Protein AF-A0A1F8NIB1-F1 (afdb_monomer_lite)

Structure (mmCIF, N/CA/C/O backbone):
data_AF-A0A1F8NIB1-F1
#
_entry.id   AF-A0A1F8NIB1-F1
#
loop_
_atom_site.group_PDB
_atom_site.id
_atom_site.type_symbol
_atom_site.label_atom_id
_atom_site.label_alt_id
_atom_site.label_comp_id
_atom_site.label_asym_id
_atom_site.label_entity_id
_atom_site.label_seq_id
_atom_site.pdbx_PDB_ins_code
_atom_site.Cartn_x
_atom_site.Cartn_y
_atom_site.Cartn_z
_atom_site.occupancy
_atom_site.B_iso_or_equiv
_atom_site.auth_seq_id
_atom_site.auth_comp_id
_atom_site.auth_asym_id
_atom_site.auth_atom_id
_atom_site.pdbx_PDB_model_num
ATOM 1 N N . MET A 1 1 ? 12.184 -3.740 -20.463 1.00 93.62 1 MET A N 1
ATOM 2 C CA . MET A 1 1 ? 12.431 -2.349 -20.910 1.00 93.62 1 MET A CA 1
ATOM 3 C C . MET A 1 1 ? 11.221 -1.507 -20.559 1.00 93.62 1 MET A C 1
ATOM 5 O O . MET A 1 1 ? 10.107 -1.975 -20.746 1.00 93.62 1 MET A O 1
ATOM 9 N N . VAL A 1 2 ? 11.430 -0.303 -20.034 1.00 94.06 2 VAL A N 1
ATOM 10 C CA . VAL A 1 2 ? 10.351 0.601 -19.610 1.00 94.06 2 VAL A CA 1
ATOM 11 C C . VAL A 1 2 ? 9.641 1.188 -20.835 1.00 94.06 2 VAL A C 1
ATOM 13 O O . VAL A 1 2 ? 10.305 1.723 -21.724 1.00 94.06 2 VAL A O 1
ATOM 16 N N . GLN A 1 3 ? 8.310 1.087 -20.896 1.00 95.75 3 GLN A N 1
ATOM 17 C CA . GLN A 1 3 ? 7.518 1.540 -22.052 1.00 95.75 3 GLN A CA 1
ATOM 18 C C . GLN A 1 3 ? 7.098 3.009 -21.946 1.00 95.75 3 GLN A C 1
ATOM 20 O O . GLN A 1 3 ? 7.138 3.749 -22.927 1.00 95.75 3 GLN A O 1
ATOM 25 N N . VAL A 1 4 ? 6.730 3.447 -20.743 1.00 95.00 4 VAL A N 1
ATOM 26 C CA . VAL A 1 4 ? 6.251 4.804 -20.449 1.00 95.00 4 VAL A CA 1
ATOM 27 C C . VAL A 1 4 ? 6.916 5.334 -19.187 1.00 95.00 4 VAL A C 1
ATOM 29 O O . VAL A 1 4 ? 7.427 4.556 -18.382 1.00 95.00 4 VAL A O 1
ATOM 32 N N . MET A 1 5 ? 6.910 6.655 -18.995 1.00 95.50 5 MET A N 1
ATOM 33 C CA . MET A 1 5 ? 7.397 7.241 -17.745 1.00 95.50 5 MET A CA 1
ATOM 34 C C . MET A 1 5 ? 6.612 6.644 -16.574 1.00 95.50 5 MET A C 1
ATOM 36 O O . MET A 1 5 ? 5.382 6.695 -16.567 1.00 95.50 5 MET A O 1
ATOM 40 N N . SER A 1 6 ? 7.324 6.037 -15.628 1.00 94.38 6 SER A N 1
ATOM 41 C CA . SER A 1 6 ? 6.727 5.175 -14.607 1.00 94.38 6 SER A CA 1
ATOM 42 C C . SER A 1 6 ? 7.289 5.490 -13.229 1.00 94.38 6 SER A C 1
ATOM 44 O O . SER A 1 6 ? 8.488 5.722 -13.075 1.00 94.38 6 SER A O 1
ATOM 46 N N . ASN A 1 7 ? 6.422 5.451 -12.218 1.00 95.00 7 ASN A N 1
ATOM 47 C CA . ASN A 1 7 ? 6.856 5.527 -10.828 1.00 95.00 7 ASN A CA 1
ATOM 48 C C . ASN A 1 7 ? 7.472 4.191 -10.411 1.00 95.00 7 ASN A C 1
ATOM 50 O O . ASN A 1 7 ? 6.818 3.152 -10.524 1.00 95.00 7 ASN A O 1
ATOM 54 N N . CYS A 1 8 ? 8.683 4.256 -9.873 1.00 95.94 8 CYS A N 1
ATOM 55 C CA . CYS A 1 8 ? 9.274 3.220 -9.045 1.00 95.94 8 CYS A CA 1
ATOM 56 C C . CYS A 1 8 ? 8.952 3.510 -7.576 1.00 95.94 8 CYS A C 1
ATOM 58 O O . CYS A 1 8 ? 8.973 4.673 -7.160 1.00 95.94 8 CYS A O 1
ATOM 60 N N . ARG A 1 9 ? 8.585 2.483 -6.810 1.00 97.56 9 ARG A N 1
ATOM 61 C CA . ARG A 1 9 ? 7.989 2.636 -5.474 1.00 97.56 9 ARG A CA 1
ATOM 62 C C . ARG A 1 9 ? 8.644 1.727 -4.442 1.00 97.56 9 ARG A C 1
ATOM 64 O O . ARG A 1 9 ? 9.114 0.650 -4.785 1.00 97.56 9 ARG A O 1
ATOM 71 N N . PHE A 1 10 ? 8.510 2.092 -3.170 1.00 97.44 10 PHE A N 1
ATOM 72 C CA . PHE A 1 10 ? 9.044 1.302 -2.054 1.00 97.44 10 PHE A CA 1
ATOM 73 C C . PHE A 1 10 ? 8.337 -0.046 -1.819 1.00 97.44 10 PHE A C 1
ATOM 75 O O . PHE A 1 10 ? 8.871 -0.898 -1.110 1.00 97.44 10 PHE A O 1
ATOM 82 N N . GLY A 1 11 ? 7.149 -0.261 -2.397 1.00 97.62 11 GLY A N 1
ATOM 83 C CA . GLY A 1 11 ? 6.383 -1.503 -2.255 1.00 97.62 11 GLY A CA 1
ATOM 84 C C . GLY A 1 11 ? 5.535 -1.849 -3.489 1.00 97.62 11 GLY A C 1
ATOM 85 O O . GLY A 1 11 ? 5.337 -0.995 -4.365 1.00 97.62 11 GLY A O 1
ATOM 86 N N . PRO A 1 12 ? 5.023 -3.092 -3.574 1.00 97.19 12 PRO A N 1
ATOM 87 C CA . PRO A 1 12 ? 4.332 -3.639 -4.745 1.00 97.19 12 PRO A CA 1
ATOM 88 C C . PRO A 1 12 ? 2.882 -3.136 -4.870 1.00 97.19 12 PRO A C 1
ATOM 90 O O . PRO A 1 12 ? 1.921 -3.881 -4.693 1.00 97.19 12 PRO A O 1
ATOM 93 N N . GLY A 1 13 ? 2.698 -1.849 -5.167 1.00 96.62 13 GLY A N 1
ATOM 94 C CA . GLY A 1 13 ? 1.367 -1.250 -5.264 1.00 96.62 13 GLY A CA 1
ATOM 95 C C . GLY A 1 13 ? 1.384 0.241 -5.585 1.00 96.62 13 GLY A C 1
ATOM 96 O O . GLY A 1 13 ? 2.340 0.955 -5.299 1.00 96.62 13 GLY A O 1
ATOM 97 N N . ALA A 1 14 ? 0.287 0.763 -6.137 1.00 96.25 14 ALA A N 1
ATOM 98 C CA . ALA A 1 14 ? 0.167 2.203 -6.383 1.00 96.25 14 ALA A CA 1
ATOM 99 C C . ALA A 1 14 ? 0.043 3.025 -5.083 1.00 96.25 14 ALA A C 1
ATOM 101 O O . ALA A 1 14 ? 0.288 4.232 -5.106 1.00 96.25 14 ALA A O 1
ATOM 102 N N . ALA A 1 15 ? -0.311 2.367 -3.973 1.00 97.50 15 ALA A N 1
ATOM 103 C CA . ALA A 1 15 ? -0.472 2.964 -2.652 1.00 97.50 15 ALA A CA 1
ATOM 104 C C . ALA A 1 15 ? 0.850 3.417 -2.009 1.00 97.50 15 ALA A C 1
ATOM 106 O O . ALA A 1 15 ? 0.847 4.341 -1.198 1.00 97.50 15 ALA A O 1
ATOM 107 N N . TYR A 1 16 ? 1.975 2.800 -2.379 1.00 98.38 16 TYR A N 1
ATOM 108 C CA . TYR A 1 16 ? 3.275 3.099 -1.783 1.00 98.38 16 TYR A CA 1
ATOM 109 C C . TYR A 1 16 ? 3.855 4.419 -2.291 1.00 98.38 16 TYR A C 1
ATOM 111 O O . TYR A 1 16 ? 3.643 4.810 -3.442 1.00 98.38 16 TYR A O 1
ATOM 119 N N . LEU A 1 17 ? 4.635 5.081 -1.438 1.00 97.88 17 LEU A N 1
ATOM 120 C CA . LEU A 1 17 ? 5.421 6.265 -1.765 1.00 97.88 17 LEU A CA 1
ATOM 121 C C . LEU A 1 17 ? 6.265 6.057 -3.030 1.00 97.88 17 LEU A C 1
ATOM 123 O O . LEU A 1 17 ? 6.786 4.971 -3.299 1.00 97.88 17 LEU A O 1
ATOM 127 N N . HIS A 1 18 ? 6.364 7.136 -3.804 1.00 96.44 18 HIS A N 1
ATOM 128 C CA . HIS A 1 18 ? 7.307 7.248 -4.910 1.00 96.44 18 HIS A CA 1
ATOM 129 C C . HIS A 1 18 ? 8.732 7.236 -4.356 1.00 96.44 18 HIS A C 1
ATOM 131 O O . HIS A 1 18 ? 9.014 7.888 -3.353 1.00 96.44 18 HIS A O 1
ATOM 137 N N . GLU A 1 19 ? 9.593 6.475 -5.016 1.00 95.31 19 GLU A N 1
ATOM 138 C CA . GLU A 1 19 ? 11.010 6.346 -4.691 1.00 95.31 19 GLU A CA 1
ATOM 139 C C . GLU A 1 19 ? 11.870 6.928 -5.815 1.00 95.31 19 GLU A C 1
ATOM 141 O O . GLU A 1 19 ? 12.754 7.751 -5.582 1.00 95.31 19 GLU A O 1
ATOM 146 N N . TRP A 1 20 ? 11.565 6.546 -7.059 1.00 96.25 20 TRP A N 1
ATOM 147 C CA . TRP A 1 20 ? 12.296 7.003 -8.234 1.00 96.25 20 TRP A CA 1
ATOM 148 C C . TRP A 1 20 ? 11.416 7.063 -9.482 1.00 96.25 20 TRP A C 1
ATOM 150 O O . TRP A 1 20 ? 10.352 6.447 -9.551 1.00 96.25 20 TRP A O 1
ATOM 160 N N . THR A 1 21 ? 11.858 7.809 -10.493 1.00 96.06 21 THR A N 1
ATOM 161 C CA . THR A 1 21 ? 11.180 7.887 -11.793 1.00 96.06 21 THR A CA 1
ATOM 162 C C . THR A 1 21 ? 11.980 7.132 -12.839 1.00 96.06 21 THR A C 1
ATOM 164 O O . THR A 1 21 ? 13.133 7.466 -13.100 1.00 96.06 21 THR A O 1
ATOM 167 N N . LEU A 1 22 ? 11.337 6.160 -13.482 1.00 96.50 22 LEU A N 1
ATOM 168 C CA . LEU A 1 22 ? 11.896 5.445 -14.622 1.00 96.50 22 LEU A CA 1
ATOM 169 C C . LEU A 1 22 ? 11.455 6.095 -15.928 1.00 96.50 22 LEU A C 1
ATOM 171 O O . LEU A 1 22 ? 10.280 6.443 -16.099 1.00 96.50 22 LEU A O 1
ATOM 175 N N . TYR A 1 23 ? 12.389 6.216 -16.868 1.00 95.88 23 TYR A N 1
ATOM 176 C CA . TYR A 1 23 ? 12.136 6.857 -18.156 1.00 95.88 23 TYR A CA 1
ATOM 177 C C . TYR A 1 23 ? 11.908 5.829 -19.273 1.00 95.88 23 TYR A C 1
ATOM 179 O O . TYR A 1 23 ? 12.465 4.729 -19.237 1.00 95.88 23 TYR A O 1
ATOM 187 N N . PRO A 1 24 ? 11.116 6.167 -20.309 1.00 96.69 24 PRO A N 1
ATOM 188 C CA . PRO A 1 24 ? 10.930 5.292 -21.461 1.00 96.69 24 PRO A CA 1
ATOM 189 C C . PRO A 1 24 ? 12.261 4.832 -22.064 1.00 96.69 24 PRO A C 1
ATOM 191 O O . PRO A 1 24 ? 13.205 5.614 -22.185 1.00 96.69 24 PRO A O 1
ATOM 194 N N . ARG A 1 25 ? 12.302 3.571 -22.510 1.00 95.00 25 ARG A N 1
ATOM 195 C CA . ARG A 1 25 ? 13.470 2.883 -23.095 1.00 95.00 25 ARG A CA 1
ATOM 196 C C . ARG A 1 25 ? 14.601 2.576 -22.115 1.00 95.00 25 ARG A C 1
ATOM 198 O O . ARG A 1 25 ? 15.592 1.961 -22.518 1.00 95.00 25 ARG A O 1
ATOM 205 N N . GLU A 1 26 ? 14.456 2.930 -20.842 1.00 94.81 26 GLU A N 1
ATOM 206 C CA . GLU A 1 26 ? 15.376 2.479 -19.809 1.00 94.81 26 GLU A CA 1
ATOM 207 C C . GLU A 1 26 ? 15.335 0.950 -19.684 1.00 94.81 26 GLU A C 1
ATOM 209 O O . GLU A 1 26 ? 14.282 0.296 -19.752 1.00 94.81 26 GLU A O 1
ATOM 214 N N . ARG A 1 27 ? 16.524 0.363 -19.543 1.00 94.06 27 ARG A N 1
ATOM 215 C CA . ARG A 1 27 ? 16.682 -1.058 -19.257 1.00 94.06 27 ARG A CA 1
ATOM 216 C C . ARG A 1 27 ? 16.829 -1.219 -17.754 1.00 94.06 27 ARG A C 1
ATOM 218 O O . ARG A 1 27 ? 17.711 -0.612 -17.160 1.00 94.06 27 ARG A O 1
ATOM 225 N N . VAL A 1 28 ? 15.976 -2.064 -17.195 1.00 95.94 28 VAL A N 1
ATOM 226 C CA . VAL A 1 28 ? 16.002 -2.466 -15.792 1.00 95.94 28 VAL A CA 1
ATOM 227 C C . VAL A 1 28 ? 16.132 -3.981 -15.739 1.00 95.94 28 VAL A C 1
ATOM 229 O O . VAL A 1 28 ? 15.635 -4.676 -16.635 1.00 95.94 28 VAL A O 1
ATOM 232 N N . ARG A 1 29 ? 16.810 -4.491 -14.716 1.00 96.69 29 ARG A N 1
ATOM 233 C CA . ARG A 1 29 ? 16.896 -5.927 -14.451 1.00 96.69 29 ARG A CA 1
ATOM 234 C C . ARG A 1 29 ? 15.821 -6.301 -13.440 1.00 96.69 29 ARG A C 1
ATOM 236 O O . ARG A 1 29 ? 15.707 -5.648 -12.414 1.00 96.69 29 ARG A O 1
ATOM 243 N N . ILE A 1 30 ? 15.029 -7.328 -13.734 1.00 97.75 30 ILE A N 1
ATOM 244 C CA . ILE A 1 30 ? 14.010 -7.818 -12.803 1.00 97.75 30 ILE A CA 1
ATOM 245 C C . ILE A 1 30 ? 14.674 -8.804 -11.842 1.00 97.75 30 ILE A C 1
ATOM 247 O O . ILE A 1 30 ? 15.358 -9.725 -12.289 1.00 97.75 30 ILE A O 1
ATOM 251 N N . LEU A 1 31 ? 14.505 -8.571 -10.543 1.00 97.81 31 LEU A N 1
ATOM 252 C CA . LEU A 1 31 ? 15.099 -9.368 -9.470 1.00 97.81 31 LEU A CA 1
ATOM 253 C C . LEU A 1 31 ? 14.073 -10.311 -8.850 1.00 97.81 31 LEU A C 1
ATOM 255 O O . LEU A 1 31 ? 14.333 -11.501 -8.708 1.00 97.81 31 LEU A O 1
ATOM 259 N N . HIS A 1 32 ? 12.905 -9.763 -8.517 1.00 98.31 32 HIS A N 1
ATOM 260 C CA . HIS A 1 32 ? 11.838 -10.456 -7.804 1.00 98.31 32 HIS A CA 1
ATOM 261 C C . HIS A 1 32 ? 10.462 -9.990 -8.287 1.00 98.31 32 HIS A C 1
ATOM 263 O O . HIS A 1 32 ? 10.345 -9.101 -9.139 1.00 98.31 32 HIS A O 1
ATOM 269 N N . ARG A 1 33 ? 9.411 -10.575 -7.717 1.00 98.19 33 ARG A N 1
ATOM 270 C CA . ARG A 1 33 ? 8.014 -10.232 -7.997 1.00 98.19 33 ARG A CA 1
ATOM 271 C C . ARG A 1 33 ? 7.157 -10.279 -6.738 1.00 98.19 33 ARG A C 1
ATOM 273 O O . ARG A 1 33 ? 7.577 -10.811 -5.715 1.00 98.19 33 ARG A O 1
ATOM 280 N N . ASN A 1 34 ? 5.938 -9.762 -6.834 1.00 96.81 34 ASN A N 1
ATOM 281 C CA . ASN A 1 34 ? 4.893 -10.089 -5.872 1.00 96.81 34 ASN A CA 1
ATOM 282 C C . ASN A 1 34 ? 4.233 -11.436 -6.226 1.00 96.81 34 ASN A C 1
ATOM 284 O O . ASN A 1 34 ? 4.502 -12.030 -7.278 1.00 96.81 34 ASN A O 1
ATOM 288 N N . GLU A 1 35 ? 3.345 -11.912 -5.355 1.00 94.00 35 GLU A N 1
ATOM 289 C CA . GLU A 1 35 ? 2.671 -13.213 -5.483 1.00 94.00 35 GLU A CA 1
ATOM 290 C C . GLU A 1 35 ? 1.963 -13.401 -6.830 1.00 94.00 35 GLU A C 1
ATOM 292 O O . GLU A 1 35 ? 2.096 -14.453 -7.454 1.00 94.00 35 GLU A O 1
ATOM 297 N N . THR A 1 36 ? 1.294 -12.357 -7.326 1.00 94.12 36 THR A N 1
ATOM 298 C CA . THR A 1 36 ? 0.513 -12.397 -8.574 1.00 94.12 36 THR A CA 1
ATOM 299 C C . THR A 1 36 ? 1.308 -12.010 -9.825 1.00 94.12 36 THR A C 1
ATOM 301 O O . THR A 1 36 ? 0.777 -12.063 -10.930 1.00 94.12 36 THR A O 1
ATOM 304 N N . GLY A 1 37 ? 2.570 -11.587 -9.685 1.00 96.38 37 GLY A N 1
ATOM 305 C CA . GLY A 1 37 ? 3.400 -11.107 -10.800 1.00 96.38 37 GLY A CA 1
ATOM 306 C C . GLY A 1 37 ? 2.959 -9.762 -11.397 1.00 96.38 37 GLY A C 1
ATOM 307 O O . GLY A 1 37 ? 3.490 -9.332 -12.419 1.00 96.38 37 GLY A O 1
ATOM 308 N N . THR A 1 38 ? 2.002 -9.073 -10.771 1.00 96.88 38 THR A N 1
ATOM 309 C CA . THR A 1 38 ? 1.511 -7.752 -11.203 1.00 96.88 38 THR A CA 1
ATOM 310 C C . THR A 1 38 ? 2.508 -6.628 -10.910 1.00 96.88 38 THR A C 1
ATOM 312 O O . THR A 1 38 ? 2.497 -5.592 -11.582 1.00 96.88 38 THR A O 1
ATOM 315 N N . TRP A 1 39 ? 3.405 -6.847 -9.949 1.00 98.19 39 TRP A N 1
ATOM 316 C CA . TRP A 1 39 ? 4.497 -5.948 -9.596 1.00 98.19 39 TRP A CA 1
ATOM 317 C C . TRP A 1 39 ? 5.818 -6.705 -9.576 1.00 98.19 39 TRP A C 1
ATOM 319 O O . TRP A 1 39 ? 5.893 -7.852 -9.133 1.00 98.19 39 TRP A O 1
ATOM 329 N N . VAL A 1 40 ? 6.870 -6.039 -10.040 1.00 98.31 40 VAL A N 1
ATOM 330 C CA . VAL A 1 40 ? 8.228 -6.577 -10.088 1.00 98.31 40 VAL A CA 1
ATOM 331 C C . VAL A 1 40 ? 9.199 -5.661 -9.360 1.00 98.31 40 VAL A C 1
ATOM 333 O O . VAL A 1 40 ? 9.096 -4.438 -9.461 1.00 98.31 40 VAL A O 1
ATOM 336 N N . TYR A 1 41 ? 10.138 -6.262 -8.638 1.00 98.38 41 TYR A N 1
ATOM 337 C CA . TYR A 1 41 ? 11.231 -5.562 -7.975 1.00 98.38 41 TYR A CA 1
ATOM 338 C C . TYR A 1 41 ? 12.418 -5.500 -8.929 1.00 98.38 41 TYR A C 1
ATOM 340 O O . TYR A 1 41 ? 12.865 -6.536 -9.437 1.00 98.38 41 TYR A O 1
ATOM 348 N N . VAL A 1 42 ? 12.888 -4.294 -9.229 1.00 97.62 42 VAL A N 1
ATOM 349 C CA . VAL A 1 42 ? 13.842 -4.052 -10.311 1.00 97.62 42 VAL A CA 1
ATOM 350 C C . VAL A 1 42 ? 15.097 -3.341 -9.829 1.00 97.62 42 VAL A C 1
ATOM 352 O O . VAL A 1 42 ? 15.064 -2.588 -8.864 1.00 97.62 42 VAL A O 1
ATOM 355 N N . ASP A 1 43 ? 16.177 -3.559 -10.572 1.00 96.69 43 ASP A N 1
ATOM 356 C CA . ASP A 1 43 ? 17.447 -2.841 -10.509 1.00 96.69 43 ASP A CA 1
ATOM 357 C C . ASP A 1 43 ? 17.560 -1.906 -11.725 1.00 96.69 43 ASP A C 1
ATOM 359 O O . ASP A 1 43 ? 17.805 -2.385 -12.848 1.00 96.69 43 ASP A O 1
ATOM 363 N N . PRO A 1 44 ? 17.271 -0.599 -11.557 1.00 93.75 44 PRO A N 1
ATOM 364 C CA . PRO A 1 44 ? 17.397 0.389 -12.617 1.00 93.75 44 PRO A CA 1
ATOM 365 C C . PRO A 1 44 ? 18.834 0.880 -12.773 1.00 93.75 44 PRO A C 1
ATOM 367 O O . PRO A 1 44 ? 19.464 1.317 -11.821 1.00 93.75 44 PRO A O 1
ATOM 370 N N . ASN A 1 45 ? 19.319 0.958 -14.013 1.00 88.12 45 ASN A N 1
ATOM 371 C CA . ASN A 1 45 ? 20.663 1.483 -14.282 1.00 88.12 45 ASN A CA 1
ATOM 372 C C . ASN A 1 45 ? 20.826 2.973 -13.925 1.00 88.12 45 ASN A C 1
ATOM 374 O O . ASN A 1 45 ? 21.952 3.445 -13.776 1.00 88.12 45 ASN A O 1
ATOM 378 N N . SER A 1 46 ? 19.727 3.736 -13.883 1.00 87.25 46 SER A N 1
ATOM 379 C CA . SER A 1 46 ? 19.745 5.173 -13.577 1.00 87.25 46 SER A CA 1
ATOM 380 C C . SER A 1 46 ? 19.669 5.493 -12.082 1.00 87.25 46 SER A C 1
ATOM 382 O O . SER A 1 46 ? 19.719 6.670 -11.718 1.00 87.25 46 SER A O 1
ATOM 384 N N . TYR A 1 47 ? 19.537 4.478 -11.228 1.00 88.56 47 TYR A N 1
ATOM 385 C CA . TYR A 1 47 ? 19.258 4.627 -9.807 1.00 88.56 47 TYR A CA 1
ATOM 386 C C . TYR A 1 47 ? 20.219 3.781 -8.968 1.00 88.56 47 TYR A C 1
ATOM 388 O O . TYR A 1 47 ? 20.802 2.820 -9.457 1.00 88.56 47 TYR A O 1
ATOM 396 N N . MET A 1 48 ? 20.444 4.185 -7.717 1.00 88.56 48 MET A N 1
ATOM 397 C CA . MET A 1 48 ? 21.417 3.518 -6.841 1.00 88.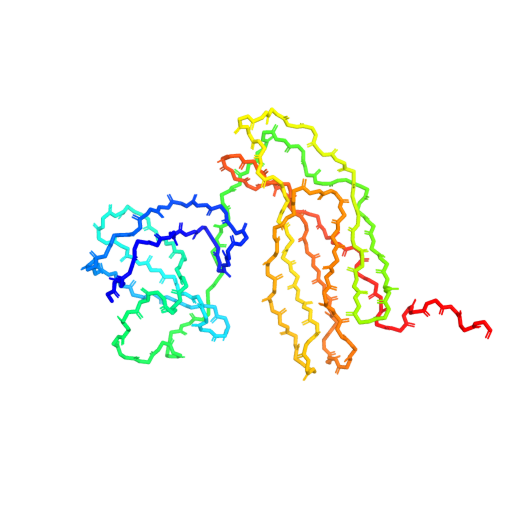56 48 MET A CA 1
ATOM 398 C C . MET A 1 48 ? 20.826 2.356 -6.033 1.00 88.56 48 MET A C 1
ATOM 400 O O . MET A 1 48 ? 21.594 1.581 -5.468 1.00 88.56 48 MET A O 1
ATOM 404 N N . ASP A 1 49 ? 19.498 2.269 -5.948 1.00 91.25 49 ASP A N 1
ATOM 405 C CA . ASP A 1 49 ? 18.772 1.274 -5.156 1.00 91.25 49 ASP A CA 1
ATOM 406 C C . ASP A 1 49 ? 17.768 0.507 -6.036 1.00 91.25 49 ASP A C 1
ATOM 408 O O . ASP A 1 49 ? 17.704 0.694 -7.256 1.00 91.25 49 ASP A O 1
ATOM 412 N N . TYR A 1 50 ? 16.994 -0.378 -5.423 1.00 96.06 50 TYR A N 1
ATOM 413 C CA . TYR A 1 50 ? 16.013 -1.229 -6.078 1.00 96.06 50 TYR A CA 1
ATOM 414 C C . TYR A 1 50 ? 14.599 -0.867 -5.646 1.00 96.06 50 TYR A C 1
ATOM 416 O O . TYR A 1 50 ? 14.342 -0.554 -4.488 1.00 96.06 50 TYR A O 1
ATOM 424 N N . CYS A 1 51 ? 13.649 -0.988 -6.563 1.00 97.12 51 CYS A N 1
ATOM 425 C CA . CYS A 1 51 ? 12.301 -0.492 -6.328 1.00 97.12 51 CYS A CA 1
ATOM 426 C C . CYS A 1 51 ? 11.252 -1.293 -7.103 1.00 97.12 51 CYS A C 1
ATOM 428 O O . CYS A 1 51 ? 11.562 -2.090 -7.990 1.00 97.12 51 CYS A O 1
ATOM 430 N N . TRP A 1 52 ? 9.984 -1.106 -6.752 1.00 98.19 52 TRP A N 1
ATOM 431 C CA . TRP A 1 52 ? 8.851 -1.808 -7.345 1.00 98.19 52 TRP A CA 1
ATOM 432 C C . TRP A 1 52 ? 8.242 -1.051 -8.515 1.00 98.19 52 TRP A C 1
ATOM 434 O O . TRP A 1 52 ? 7.964 0.147 -8.431 1.00 98.19 52 TRP A O 1
ATOM 444 N N . VAL A 1 53 ? 7.950 -1.783 -9.589 1.00 97.88 53 VAL A N 1
ATOM 445 C CA . VAL A 1 53 ? 7.304 -1.266 -10.800 1.00 97.88 53 VAL A CA 1
ATOM 446 C C . VAL A 1 53 ? 6.153 -2.179 -11.188 1.00 97.88 53 VAL A C 1
ATOM 448 O O . VAL A 1 53 ? 6.242 -3.401 -11.070 1.00 97.88 53 VAL A O 1
ATOM 451 N N . ASN A 1 54 ? 5.067 -1.591 -11.683 1.00 97.75 54 ASN A N 1
ATOM 452 C CA . ASN A 1 54 ? 3.965 -2.364 -12.235 1.00 97.75 54 ASN A CA 1
ATOM 453 C C . ASN A 1 54 ? 4.426 -3.074 -13.520 1.00 97.75 54 ASN A C 1
ATOM 455 O O . ASN A 1 54 ? 4.897 -2.425 -14.457 1.00 97.75 54 ASN A O 1
ATOM 459 N N . ALA A 1 55 ? 4.270 -4.397 -13.572 1.00 97.69 55 ALA A N 1
ATOM 460 C CA . ALA A 1 55 ? 4.768 -5.223 -14.669 1.00 97.69 55 ALA A CA 1
ATOM 461 C C . ALA A 1 55 ? 4.168 -4.828 -16.031 1.00 97.69 55 ALA A C 1
ATOM 463 O O . ALA A 1 55 ? 4.857 -4.906 -17.045 1.00 97.69 55 ALA A O 1
ATOM 464 N N . SER A 1 56 ? 2.926 -4.323 -16.056 1.00 97.19 56 SER A N 1
ATOM 465 C CA . SER A 1 56 ? 2.257 -3.878 -17.291 1.00 97.19 56 SER A CA 1
ATOM 466 C C . SER A 1 56 ? 2.911 -2.660 -17.956 1.00 97.19 56 SER A C 1
ATOM 468 O O . SER A 1 56 ? 2.650 -2.382 -19.124 1.00 97.19 56 SER A O 1
ATOM 470 N N . LEU A 1 57 ? 3.784 -1.940 -17.241 1.00 97.12 57 LEU A N 1
ATOM 471 C CA . LEU A 1 57 ? 4.519 -0.780 -17.759 1.00 97.12 57 LEU A CA 1
ATOM 472 C C . LEU A 1 57 ? 5.861 -1.170 -18.400 1.00 97.12 57 LEU A C 1
ATOM 474 O O . LEU A 1 57 ? 6.606 -0.309 -18.885 1.00 97.12 57 LEU A O 1
ATOM 478 N N . LEU A 1 58 ? 6.186 -2.465 -18.394 1.00 97.12 58 LEU A N 1
ATOM 479 C CA . LEU A 1 58 ? 7.426 -3.017 -18.907 1.00 97.12 58 LEU A CA 1
ATOM 480 C C . LEU A 1 58 ? 7.156 -3.936 -20.100 1.00 97.12 58 LEU A C 1
ATOM 482 O O . LEU A 1 58 ? 6.246 -4.754 -20.104 1.00 97.12 58 LEU A O 1
ATOM 486 N N . GLU A 1 59 ? 8.039 -3.874 -21.088 1.00 97.38 59 GLU A N 1
ATOM 487 C CA . GLU A 1 59 ? 8.237 -4.979 -22.023 1.00 97.38 59 GLU A CA 1
ATOM 488 C C . GLU A 1 59 ? 9.218 -5.961 -21.388 1.00 97.38 59 GLU A C 1
ATOM 490 O O . GLU A 1 59 ? 10.400 -5.643 -21.194 1.00 97.38 59 GLU A O 1
ATOM 495 N N . ILE A 1 60 ? 8.703 -7.125 -21.010 1.00 97.19 60 ILE A N 1
ATOM 496 C CA . ILE A 1 60 ? 9.430 -8.153 -20.269 1.00 97.19 60 ILE A CA 1
ATOM 497 C C . ILE A 1 60 ? 9.905 -9.236 -21.240 1.00 97.19 60 ILE A C 1
ATOM 499 O O . ILE A 1 60 ? 9.172 -9.665 -22.126 1.00 97.19 60 ILE A O 1
ATOM 503 N N . THR A 1 61 ? 11.151 -9.677 -21.079 1.00 96.19 61 THR A N 1
ATOM 504 C CA . THR A 1 61 ? 11.728 -10.798 -21.829 1.00 96.19 61 THR A CA 1
ATOM 505 C C . THR A 1 61 ? 11.996 -11.943 -20.860 1.00 96.19 61 THR A C 1
ATOM 507 O O . THR A 1 61 ? 12.796 -11.777 -19.942 1.00 96.19 61 THR A O 1
ATOM 510 N N . GLY A 1 62 ? 11.353 -13.092 -21.079 1.00 94.44 62 GLY A N 1
ATOM 511 C CA . GLY A 1 62 ? 11.418 -14.256 -20.188 1.00 94.44 62 GLY A CA 1
ATOM 512 C C . GLY A 1 62 ? 10.157 -14.433 -19.341 1.00 94.44 62 GLY A C 1
ATOM 513 O O . GLY A 1 62 ? 9.198 -13.676 -19.480 1.00 94.44 62 GLY A O 1
ATOM 514 N N . ASP A 1 63 ? 10.170 -15.453 -18.484 1.00 96.25 63 ASP A N 1
ATOM 515 C CA . ASP A 1 63 ? 9.088 -15.760 -17.547 1.00 96.25 63 ASP A CA 1
ATOM 516 C C . ASP A 1 63 ? 9.444 -15.234 -16.151 1.00 96.25 63 ASP A C 1
ATOM 518 O O . ASP A 1 63 ? 10.464 -15.622 -15.587 1.00 96.25 63 ASP A O 1
ATOM 522 N N . ILE A 1 64 ? 8.623 -14.339 -15.596 1.00 97.12 64 ILE A N 1
ATOM 523 C CA . ILE A 1 64 ? 8.847 -13.758 -14.263 1.00 97.12 64 ILE A CA 1
ATOM 524 C C . ILE A 1 64 ? 8.472 -14.717 -13.134 1.00 97.12 64 ILE A C 1
ATOM 526 O O . ILE A 1 64 ? 8.916 -14.516 -12.009 1.00 97.12 64 ILE A O 1
ATOM 530 N N . PHE A 1 65 ? 7.685 -15.762 -13.404 1.00 97.19 65 PHE A N 1
ATOM 531 C CA . PHE A 1 65 ? 7.238 -16.698 -12.372 1.00 97.19 65 PHE A CA 1
ATOM 532 C C . PHE A 1 65 ? 8.338 -17.659 -11.908 1.00 97.19 65 PHE A C 1
ATOM 534 O O . PHE A 1 65 ? 8.169 -18.305 -10.876 1.00 97.19 65 PHE A O 1
ATOM 541 N N . ILE A 1 66 ? 9.487 -17.685 -12.595 1.00 97.25 66 ILE A N 1
ATOM 542 C CA . ILE A 1 66 ? 10.708 -18.355 -12.117 1.00 97.25 66 ILE A CA 1
ATOM 543 C C . ILE A 1 66 ? 11.398 -17.587 -10.980 1.00 97.25 66 ILE A C 1
ATOM 545 O O . ILE A 1 66 ? 12.293 -18.132 -10.341 1.00 97.25 66 ILE A O 1
ATOM 549 N N . LEU A 1 67 ? 11.049 -16.310 -10.788 1.00 97.50 67 LEU A N 1
ATOM 550 C CA . LEU A 1 67 ? 11.620 -15.457 -9.752 1.00 97.50 67 LEU A CA 1
ATOM 551 C C . LEU A 1 67 ? 10.856 -15.631 -8.442 1.00 97.50 67 LEU A C 1
ATOM 553 O O . LEU A 1 67 ? 9.628 -15.786 -8.436 1.00 97.50 67 LEU A O 1
ATOM 557 N N . ASP A 1 68 ? 11.596 -15.528 -7.342 1.00 97.81 68 ASP A N 1
ATOM 558 C CA . ASP A 1 68 ? 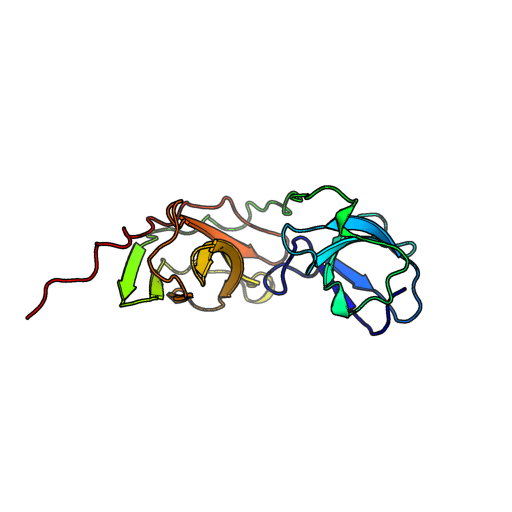11.044 -15.610 -5.996 1.00 97.81 68 ASP A CA 1
ATOM 559 C C . ASP A 1 68 ? 10.099 -14.440 -5.696 1.00 97.81 68 ASP A C 1
ATOM 561 O O . ASP A 1 68 ? 10.285 -13.306 -6.165 1.00 97.81 68 ASP A O 1
ATOM 565 N N . VAL A 1 69 ? 9.090 -14.731 -4.872 1.00 97.25 69 VAL A N 1
ATOM 566 C CA . VAL A 1 69 ? 8.268 -13.703 -4.234 1.00 97.25 69 VAL A CA 1
ATOM 567 C C . VAL A 1 69 ? 9.126 -12.973 -3.206 1.00 97.25 69 VAL A C 1
ATOM 569 O O . VAL A 1 69 ? 9.847 -13.605 -2.435 1.00 97.25 69 VAL A O 1
ATOM 572 N N . TYR A 1 70 ? 9.058 -11.644 -3.201 1.00 96.12 70 TYR A N 1
ATOM 573 C CA . TYR A 1 70 ? 9.861 -10.810 -2.314 1.00 96.12 70 TYR A CA 1
ATOM 574 C C . TYR A 1 70 ? 9.015 -9.767 -1.593 1.00 96.12 70 TYR A C 1
ATOM 576 O O . TYR A 1 70 ? 8.131 -9.152 -2.187 1.00 96.12 70 TYR A O 1
ATOM 584 N N . GLU A 1 71 ? 9.347 -9.530 -0.327 1.00 92.94 71 GLU A N 1
ATOM 585 C CA . GLU A 1 71 ? 8.818 -8.436 0.479 1.00 92.94 71 GLU A CA 1
ATOM 586 C C . GLU A 1 71 ? 9.954 -7.457 0.792 1.00 92.94 71 GLU A C 1
ATOM 588 O O . GLU A 1 71 ? 10.933 -7.808 1.457 1.00 92.94 71 GLU A O 1
ATOM 593 N N . SER A 1 72 ? 9.840 -6.221 0.304 1.00 93.00 72 SER A N 1
ATOM 594 C CA . SER A 1 72 ? 10.812 -5.169 0.597 1.00 93.00 72 SER A CA 1
ATOM 595 C C . SER A 1 72 ? 10.560 -4.549 1.968 1.00 93.00 72 SER A C 1
ATOM 597 O O . SER A 1 72 ? 9.428 -4.437 2.441 1.00 93.00 72 SER A O 1
ATOM 599 N N . SER A 1 73 ? 11.632 -4.075 2.602 1.00 93.81 73 SER A N 1
ATOM 600 C CA . SER A 1 73 ? 11.492 -3.199 3.766 1.00 93.81 73 SER A CA 1
ATOM 601 C C . SER A 1 73 ? 10.996 -1.826 3.325 1.00 93.81 73 SER A C 1
ATOM 603 O O . SER A 1 73 ? 11.503 -1.260 2.359 1.00 93.81 73 SER A O 1
ATOM 605 N N . LEU A 1 74 ? 10.034 -1.269 4.058 1.00 97.00 74 LEU A N 1
ATOM 606 C CA . LEU A 1 74 ? 9.579 0.101 3.843 1.00 97.00 74 LEU A CA 1
ATOM 607 C C . LEU A 1 74 ? 10.486 1.095 4.593 1.00 97.00 74 LEU A C 1
ATOM 609 O O . LEU A 1 74 ? 10.919 0.787 5.709 1.00 97.00 74 LEU A O 1
ATOM 613 N N . PRO A 1 75 ? 10.748 2.296 4.041 1.00 97.19 75 PRO A N 1
ATOM 614 C CA . PRO A 1 75 ? 11.504 3.334 4.735 1.00 97.19 75 PRO A CA 1
ATOM 615 C C . PRO A 1 75 ? 10.786 3.724 6.029 1.00 97.19 75 PRO A C 1
ATOM 617 O O . PRO A 1 75 ? 9.637 4.163 6.013 1.00 97.19 75 PRO A O 1
ATOM 620 N N . PHE A 1 76 ? 11.450 3.526 7.163 1.00 98.00 76 PHE A N 1
ATOM 621 C CA . PHE A 1 76 ? 10.852 3.752 8.474 1.00 98.00 76 PHE A CA 1
ATOM 622 C C . PHE A 1 76 ? 11.009 5.203 8.927 1.00 98.00 76 PHE A C 1
ATOM 624 O O . PHE A 1 76 ? 12.089 5.783 8.816 1.00 98.00 76 PHE A O 1
ATOM 631 N N . SER A 1 77 ? 9.952 5.755 9.520 1.00 97.81 77 SER A N 1
ATOM 632 C CA . SER A 1 77 ? 9.934 7.110 10.059 1.00 97.81 77 SER A CA 1
ATOM 633 C C . SER A 1 77 ? 9.379 7.171 11.476 1.00 97.81 77 SER A C 1
ATOM 635 O O . SER A 1 77 ? 8.413 6.494 11.835 1.00 97.81 77 SER A O 1
ATOM 637 N N . THR A 1 78 ? 9.986 8.033 12.288 1.00 97.69 78 THR A N 1
ATOM 638 C CA . THR A 1 78 ? 9.570 8.338 13.664 1.00 97.69 78 THR A CA 1
ATOM 639 C C . THR A 1 78 ? 9.046 9.764 13.827 1.00 97.69 78 THR A C 1
ATOM 641 O O . THR A 1 78 ? 8.749 10.168 14.951 1.00 97.69 78 THR A O 1
ATOM 644 N N . LEU A 1 79 ? 8.937 10.533 12.735 1.00 97.88 79 LEU A N 1
ATOM 645 C CA . LEU A 1 79 ? 8.571 11.953 12.781 1.00 97.88 79 LEU A CA 1
ATOM 646 C C . LEU A 1 79 ? 7.142 12.175 13.303 1.00 97.88 79 LEU A C 1
ATOM 648 O O . LEU A 1 79 ? 6.881 13.148 14.007 1.00 97.88 79 LEU A O 1
ATOM 652 N N . TYR A 1 80 ? 6.242 11.239 13.002 1.00 98.25 80 TYR A N 1
ATOM 653 C CA . TYR A 1 80 ? 4.849 11.241 13.440 1.00 98.25 80 TYR A CA 1
ATOM 654 C C . TYR A 1 80 ? 4.491 9.934 14.155 1.00 98.25 80 TYR A C 1
ATOM 656 O O . TYR A 1 80 ? 5.142 8.905 13.946 1.00 98.25 80 TYR A O 1
ATOM 664 N N . PRO A 1 81 ? 3.462 9.940 15.022 1.00 98.06 81 PRO A N 1
ATOM 665 C CA . PRO A 1 81 ? 3.069 8.742 15.743 1.00 98.06 81 PRO A CA 1
ATOM 666 C C . PRO A 1 81 ? 2.411 7.696 14.823 1.00 98.06 81 PRO A C 1
ATOM 668 O O . PRO A 1 81 ? 1.830 8.033 13.782 1.00 98.06 81 PRO A O 1
ATOM 671 N N . PRO A 1 82 ? 2.444 6.414 15.232 1.00 98.31 82 PRO A N 1
ATOM 672 C CA . PRO A 1 82 ? 1.643 5.381 14.593 1.00 98.31 82 PRO A CA 1
ATOM 673 C C . PRO A 1 82 ? 0.139 5.674 14.748 1.00 98.31 82 PRO A C 1
ATOM 675 O O . PRO A 1 82 ? -0.245 6.406 15.671 1.00 98.31 82 PRO A O 1
ATOM 678 N N . PRO A 1 83 ? -0.720 5.091 13.894 1.00 98.25 83 PRO A N 1
ATOM 679 C CA . PRO A 1 83 ? -2.167 5.230 14.010 1.00 98.25 83 PRO A CA 1
ATOM 680 C C . PRO A 1 83 ? -2.676 4.789 15.388 1.00 98.25 83 PRO A C 1
ATOM 682 O O . PRO A 1 83 ? -2.130 3.879 16.016 1.00 98.25 83 PRO A O 1
ATOM 685 N N . GLN A 1 84 ? -3.738 5.434 15.869 1.00 98.44 84 GLN A N 1
ATOM 686 C CA . GLN A 1 84 ? -4.344 5.145 17.170 1.00 98.44 84 GLN A CA 1
ATOM 687 C C . GLN A 1 84 ? -5.857 5.028 17.059 1.00 98.44 84 GLN A C 1
ATOM 689 O O . GLN A 1 84 ? -6.471 5.633 16.181 1.00 98.44 84 GLN A O 1
ATOM 694 N N . GLY A 1 85 ? -6.461 4.302 18.004 1.00 98.19 85 GLY A N 1
ATOM 695 C CA . GLY A 1 85 ? -7.909 4.096 18.031 1.00 98.19 85 GLY A CA 1
ATOM 696 C C . GLY A 1 85 ? -8.411 3.417 16.761 1.00 98.19 85 GLY A C 1
ATOM 697 O O . GLY A 1 85 ? -9.424 3.848 16.225 1.00 98.19 85 GLY A O 1
ATOM 698 N N . VAL A 1 86 ? -7.655 2.436 16.259 1.00 98.69 86 VAL A N 1
ATOM 699 C CA . VAL A 1 86 ? -8.033 1.670 15.071 1.00 98.69 86 VAL A CA 1
ATOM 700 C C . VAL A 1 86 ? -9.198 0.763 15.429 1.00 98.69 86 VAL A C 1
ATOM 702 O O . VAL A 1 86 ? -9.118 0.001 16.393 1.00 98.69 86 VAL A O 1
ATOM 705 N N . HIS A 1 87 ? -10.260 0.867 14.648 1.00 98.38 87 HIS A N 1
ATOM 706 C CA . HIS A 1 87 ? -11.489 0.103 14.782 1.00 98.38 87 HIS A CA 1
ATOM 707 C C . HIS A 1 87 ? -11.891 -0.438 13.415 1.00 98.38 87 HIS A C 1
ATOM 709 O O . HIS A 1 87 ? -11.635 0.220 12.404 1.00 98.38 87 HIS A O 1
ATOM 715 N N . ALA A 1 88 ? -12.497 -1.620 13.376 1.00 98.12 88 ALA A N 1
ATOM 716 C CA . ALA A 1 88 ? -12.962 -2.223 12.137 1.00 98.12 88 ALA A CA 1
ATOM 717 C C . ALA A 1 88 ? -14.289 -2.952 12.350 1.00 98.12 88 ALA A C 1
ATOM 719 O O . ALA A 1 88 ? -14.457 -3.673 13.334 1.00 98.12 88 ALA A O 1
ATOM 720 N N . GLU A 1 89 ? -15.215 -2.766 11.417 1.00 96.94 89 GLU A N 1
ATOM 721 C CA . GLU A 1 89 ? -16.535 -3.401 11.409 1.00 96.94 89 GLU A CA 1
ATOM 722 C C . GLU A 1 89 ? -16.814 -3.996 10.033 1.00 96.94 89 GLU A C 1
ATOM 72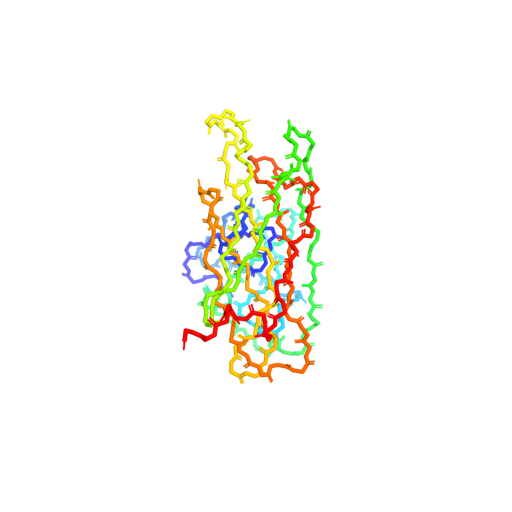4 O O . GLU A 1 89 ? -16.279 -3.536 9.025 1.00 96.94 89 GLU A O 1
ATOM 729 N N . ARG A 1 90 ? -17.625 -5.054 9.994 1.00 94.94 90 ARG A N 1
ATOM 730 C CA . ARG A 1 90 ? -18.006 -5.724 8.750 1.00 94.94 90 ARG A CA 1
ATOM 731 C C . ARG A 1 90 ? -19.381 -5.249 8.298 1.00 94.94 90 ARG A C 1
ATOM 733 O O . ARG A 1 90 ? -20.340 -5.319 9.063 1.00 94.94 90 ARG A O 1
ATOM 740 N N . GLU A 1 91 ? -19.474 -4.862 7.034 1.00 93.12 91 GLU A N 1
ATOM 741 C CA . GLU A 1 91 ? -20.705 -4.480 6.345 1.00 93.12 91 GLU A CA 1
ATOM 742 C C . GLU A 1 91 ? -20.819 -5.297 5.049 1.00 93.12 91 GLU A C 1
ATOM 744 O O . GLU A 1 91 ? -20.288 -4.925 4.004 1.00 93.12 91 GLU A O 1
ATOM 749 N N . GLY A 1 92 ? -21.477 -6.460 5.120 1.00 90.56 92 GLY A N 1
ATOM 750 C CA . GLY A 1 92 ? -21.544 -7.398 3.992 1.00 90.56 92 GLY A CA 1
ATOM 751 C C . GLY A 1 92 ? -20.154 -7.896 3.573 1.00 90.56 92 GLY A C 1
ATOM 752 O O . GLY A 1 92 ? -19.381 -8.350 4.419 1.00 90.56 92 GLY A O 1
ATOM 753 N N . ASP A 1 93 ? -19.836 -7.766 2.282 1.00 93.56 93 ASP A N 1
ATOM 754 C CA . ASP A 1 93 ? -18.539 -8.135 1.684 1.00 93.56 93 ASP A CA 1
ATOM 755 C C . ASP A 1 93 ? -17.489 -7.010 1.791 1.00 93.56 93 ASP A C 1
ATOM 757 O O . ASP A 1 93 ? -16.582 -6.882 0.963 1.00 93.56 93 ASP A O 1
ATOM 761 N N . GLN A 1 94 ? -17.633 -6.130 2.784 1.00 94.88 94 GLN A N 1
ATOM 762 C CA . GLN A 1 94 ? -16.697 -5.045 3.050 1.00 94.88 94 GLN A CA 1
ATOM 763 C C . GLN A 1 94 ? -16.343 -4.968 4.534 1.00 94.88 94 GLN A C 1
ATOM 765 O O . GLN A 1 94 ? -17.166 -5.218 5.415 1.00 94.88 94 GLN A O 1
ATOM 770 N N . VAL A 1 95 ? -15.109 -4.558 4.809 1.00 97.50 95 VAL A N 1
ATOM 771 C CA . VAL A 1 95 ? -14.646 -4.153 6.134 1.00 97.50 95 VAL A CA 1
ATOM 772 C C . VAL A 1 95 ? -14.431 -2.646 6.136 1.00 97.50 95 VAL A C 1
ATOM 774 O O . VAL A 1 95 ? -13.633 -2.106 5.364 1.00 97.50 95 VAL A O 1
ATOM 777 N N . VAL A 1 96 ? -15.151 -1.965 7.019 1.00 98.06 96 VAL A N 1
ATOM 778 C CA . VAL A 1 96 ? -15.024 -0.534 7.269 1.00 98.06 96 VAL A CA 1
ATOM 779 C C . VAL A 1 96 ? -14.008 -0.338 8.382 1.00 98.06 96 VAL A C 1
ATOM 781 O O . VAL A 1 96 ? -14.228 -0.759 9.514 1.00 98.06 96 VAL A O 1
ATOM 784 N N . VAL A 1 97 ? -12.881 0.300 8.071 1.00 98.69 97 VAL A N 1
ATOM 785 C CA . VAL A 1 97 ? -11.797 0.564 9.028 1.00 98.69 97 VAL A CA 1
ATOM 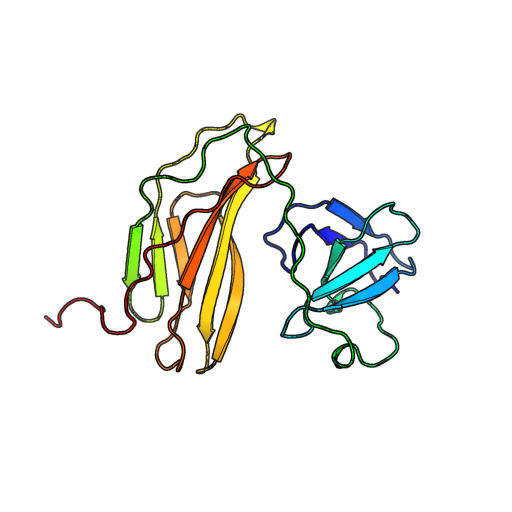786 C C . VAL A 1 97 ? -11.744 2.054 9.327 1.00 98.69 97 VAL A C 1
ATOM 788 O O . VAL A 1 97 ? -11.696 2.871 8.413 1.00 98.69 97 VAL A O 1
ATOM 791 N N . SER A 1 98 ? -11.707 2.425 10.602 1.00 98.62 98 SER A N 1
ATOM 792 C CA . SER A 1 98 ? -11.581 3.817 11.043 1.00 98.62 98 SER A CA 1
ATOM 793 C C . SER A 1 98 ? -10.466 3.980 12.069 1.00 98.62 98 SER A C 1
ATOM 795 O O . SER A 1 98 ? -10.075 3.035 12.755 1.00 98.62 98 SER A O 1
ATOM 797 N N . TRP A 1 99 ? -9.903 5.184 12.147 1.00 98.69 99 TRP A N 1
ATOM 798 C CA . TRP A 1 99 ? -8.842 5.514 13.099 1.00 98.69 99 TRP A CA 1
ATOM 799 C C . TRP A 1 99 ? -8.864 6.996 13.472 1.00 98.69 99 TRP A C 1
ATOM 801 O O . TRP A 1 99 ? -9.556 7.816 12.862 1.00 98.69 99 TRP A O 1
ATOM 811 N N . ARG A 1 100 ? -8.095 7.366 14.501 1.00 98.62 100 ARG A N 1
ATOM 812 C CA . ARG A 1 100 ? -7.901 8.774 14.866 1.00 98.62 100 ARG A CA 1
ATOM 813 C C . ARG A 1 100 ? -6.966 9.461 13.868 1.00 98.62 100 ARG A C 1
ATOM 815 O O . ARG A 1 100 ? -5.919 8.892 13.549 1.00 98.62 100 ARG A O 1
ATOM 822 N N . PRO A 1 101 ? -7.278 10.693 13.428 1.00 97.75 101 PRO A N 1
ATOM 823 C CA . PRO A 1 101 ? -6.400 11.434 12.537 1.00 97.75 101 PRO A CA 1
ATOM 824 C C . PRO A 1 101 ? -5.054 11.715 13.213 1.00 97.75 101 PRO A C 1
ATOM 826 O O . PRO A 1 101 ? -4.976 11.990 14.413 1.00 97.75 101 PRO A O 1
ATOM 829 N N . VAL A 1 102 ? -3.995 11.666 12.412 1.00 98.00 102 VAL A N 1
ATOM 830 C CA . VAL A 1 102 ? -2.634 12.027 12.801 1.00 98.00 102 VAL A CA 1
ATOM 831 C C . VAL A 1 102 ? -2.336 13.352 12.125 1.00 98.00 102 VAL A C 1
ATOM 833 O O . VAL A 1 102 ? -2.224 13.423 10.905 1.00 98.00 102 VAL A O 1
ATOM 836 N N . TRP A 1 103 ? -2.267 14.410 12.926 1.00 96.94 103 TRP A N 1
ATOM 837 C CA . TRP A 1 103 ? -2.036 15.758 12.423 1.00 96.94 103 TRP A CA 1
ATOM 838 C C . TRP A 1 103 ? -0.585 15.916 11.978 1.00 96.94 103 TRP A C 1
ATOM 840 O O . TRP A 1 103 ? 0.336 15.719 12.771 1.00 96.94 103 TRP A O 1
ATOM 850 N N . MET A 1 104 ? -0.407 16.276 10.709 1.00 97.25 104 MET A N 1
ATOM 851 C CA . MET A 1 104 ? 0.887 16.504 10.072 1.00 97.25 104 MET A CA 1
ATOM 852 C C . MET A 1 104 ? 0.921 17.886 9.436 1.00 97.25 104 MET A C 1
ATOM 854 O O . MET A 1 104 ? -0.124 18.488 9.175 1.00 97.25 104 MET A O 1
ATOM 858 N N . THR A 1 105 ? 2.124 18.385 9.170 1.00 97.75 105 THR A N 1
ATOM 859 C CA . THR A 1 105 ? 2.274 19.538 8.281 1.00 97.75 105 THR A CA 1
ATOM 860 C C . THR A 1 105 ? 1.830 19.173 6.862 1.00 97.75 105 THR A C 1
ATOM 862 O O . THR A 1 105 ? 1.857 18.004 6.472 1.00 97.75 105 THR A O 1
ATOM 865 N N . GLU A 1 106 ? 1.441 20.174 6.072 1.00 96.38 106 GLU A N 1
ATOM 866 C CA . GLU A 1 106 ? 1.081 19.978 4.661 1.00 96.38 106 GLU A CA 1
ATOM 867 C C . GLU A 1 106 ? 2.231 19.352 3.857 1.00 96.38 106 GLU A C 1
ATOM 869 O O . GLU A 1 106 ? 2.014 18.450 3.051 1.00 96.38 106 GLU A O 1
ATOM 874 N N . ASP A 1 107 ? 3.466 19.779 4.131 1.00 96.94 107 ASP A N 1
ATOM 875 C CA . ASP A 1 107 ? 4.664 19.270 3.462 1.00 96.94 107 ASP A CA 1
ATOM 876 C C . ASP A 1 107 ? 4.897 17.776 3.745 1.00 96.94 107 ASP A C 1
ATOM 878 O O . ASP A 1 107 ? 5.277 17.014 2.850 1.00 96.94 107 ASP A O 1
ATOM 882 N N . ASP A 1 108 ? 4.599 17.326 4.965 1.00 97.88 108 ASP A N 1
ATOM 883 C CA . ASP A 1 108 ? 4.826 15.944 5.381 1.00 97.88 108 ASP A CA 1
ATOM 884 C C . ASP A 1 108 ? 3.668 15.003 5.041 1.00 97.88 108 ASP A C 1
ATOM 886 O O . ASP A 1 108 ? 3.903 13.814 4.853 1.00 97.88 108 ASP A O 1
ATOM 890 N N . TYR A 1 109 ? 2.431 15.492 4.942 1.00 97.75 109 TYR A N 1
ATOM 891 C CA . TYR A 1 109 ? 1.251 14.633 4.835 1.00 97.75 109 TYR A CA 1
ATOM 892 C C . TYR A 1 109 ? 1.255 13.754 3.574 1.00 97.75 109 TYR A C 1
ATOM 894 O O . TYR A 1 109 ? 1.234 14.257 2.447 1.00 97.75 109 TYR A O 1
ATOM 902 N N . ARG A 1 110 ? 1.241 12.424 3.738 1.00 97.88 110 ARG A N 1
ATOM 903 C CA . ARG A 1 110 ? 1.067 11.456 2.633 1.00 97.88 110 ARG A CA 1
ATOM 904 C C . ARG A 1 110 ? -0.084 10.471 2.872 1.00 97.88 110 ARG A C 1
ATOM 906 O O . ARG A 1 110 ? -0.259 9.543 2.083 1.00 97.88 110 ARG A O 1
ATOM 913 N N . GLY A 1 111 ? -0.886 10.715 3.909 1.00 98.12 111 GLY A N 1
ATOM 914 C CA . GLY A 1 111 ? -2.063 9.926 4.258 1.00 98.12 111 GLY A CA 1
ATOM 915 C C . GLY A 1 111 ? -1.719 8.659 5.035 1.00 98.12 111 GLY A C 1
ATOM 916 O O . GLY A 1 111 ? -0.902 8.668 5.960 1.00 98.12 111 GLY A O 1
ATOM 917 N N . TYR A 1 112 ? -2.382 7.571 4.664 1.00 98.75 112 TYR A N 1
ATOM 918 C CA . TYR A 1 112 ? -2.310 6.278 5.327 1.00 98.75 112 TYR A CA 1
ATOM 919 C C . TYR A 1 112 ? -2.139 5.164 4.302 1.00 98.75 112 TYR A C 1
ATOM 921 O O . TYR A 1 112 ? -2.720 5.218 3.217 1.00 98.75 112 TYR A O 1
ATOM 929 N N . LEU A 1 113 ? -1.366 4.144 4.666 1.00 98.81 113 LEU A N 1
ATOM 930 C CA . LEU A 1 113 ? -1.245 2.900 3.914 1.00 98.81 113 LEU A CA 1
ATOM 931 C C . LEU A 1 113 ? -1.934 1.807 4.724 1.00 98.81 113 LEU A C 1
ATOM 933 O O . LEU A 1 113 ? -1.631 1.628 5.905 1.00 98.81 113 LEU A O 1
ATOM 937 N N . ILE A 1 114 ? -2.828 1.071 4.076 1.00 98.75 114 ILE A N 1
ATOM 938 C CA . ILE A 1 114 ? -3.346 -0.192 4.585 1.00 98.75 114 ILE A CA 1
ATOM 939 C C . ILE A 1 114 ? -2.792 -1.297 3.708 1.00 98.75 114 ILE A C 1
ATOM 941 O O . ILE A 1 114 ? -3.020 -1.310 2.503 1.00 98.75 114 ILE A O 1
ATOM 945 N N . GLU A 1 115 ? -2.088 -2.226 4.332 1.00 98.31 115 GLU A N 1
ATOM 946 C CA . GLU A 1 115 ? -1.739 -3.506 3.735 1.00 98.31 115 GLU A CA 1
ATOM 947 C C . GLU A 1 115 ? -2.699 -4.542 4.304 1.00 98.31 115 GLU A C 1
ATOM 949 O O . GLU A 1 115 ? -2.686 -4.804 5.510 1.00 98.31 115 GLU A O 1
ATOM 954 N N . ALA A 1 116 ? -3.572 -5.065 3.447 1.00 98.00 116 ALA A N 1
ATOM 955 C CA . ALA A 1 116 ? -4.580 -6.040 3.822 1.00 98.00 116 ALA A CA 1
ATOM 956 C C . ALA A 1 116 ? -4.455 -7.296 2.965 1.00 98.00 116 ALA A C 1
ATOM 958 O O . ALA A 1 116 ? -4.204 -7.214 1.765 1.00 98.00 116 ALA A O 1
ATOM 959 N N . TRP A 1 117 ? -4.665 -8.440 3.595 1.00 97.00 117 TRP A N 1
ATOM 960 C CA . TRP A 1 117 ? -4.859 -9.729 2.959 1.00 97.00 117 TRP A CA 1
ATOM 961 C C . TRP A 1 117 ? -6.345 -10.012 3.069 1.00 97.00 117 TRP A C 1
ATOM 963 O O . TRP A 1 117 ? -6.849 -10.245 4.169 1.00 97.00 117 TRP A O 1
ATOM 973 N N . VAL A 1 118 ? -7.046 -9.873 1.951 1.00 96.75 118 VAL A N 1
ATOM 974 C CA . VAL A 1 118 ? -8.507 -9.903 1.898 1.00 96.75 118 VAL A CA 1
ATOM 975 C C . VAL A 1 118 ? -8.988 -11.046 1.040 1.00 96.75 118 VAL A C 1
ATOM 977 O O . VAL A 1 118 ? -8.326 -11.432 0.078 1.00 96.75 118 VAL A O 1
ATOM 980 N N . CYS A 1 119 ? -10.147 -11.583 1.378 1.00 96.12 119 CYS A N 1
ATOM 981 C CA . CYS A 1 119 ? -10.722 -12.664 0.617 1.00 96.12 119 CYS A CA 1
ATOM 982 C C . CYS A 1 119 ? -11.369 -12.137 -0.663 1.00 96.12 119 CYS A C 1
ATOM 984 O O . CYS A 1 119 ? -12.212 -11.238 -0.619 1.00 96.12 119 CYS A O 1
ATOM 986 N N . GLN A 1 120 ? -10.970 -12.697 -1.803 1.00 94.44 120 GLN A N 1
ATOM 987 C CA . GLN A 1 120 ? -11.542 -12.392 -3.111 1.00 94.44 120 GLN A CA 1
ATOM 988 C C . GLN A 1 120 ? -11.650 -13.680 -3.921 1.00 94.44 120 GLN A C 1
ATOM 990 O O . GLN A 1 120 ? -10.649 -14.339 -4.194 1.00 94.44 120 GLN A O 1
ATOM 995 N N . GLY A 1 121 ? -12.869 -14.073 -4.289 1.00 92.69 121 GLY A N 1
ATOM 996 C CA . GLY A 1 121 ? -13.107 -15.287 -5.069 1.00 92.69 121 GLY A CA 1
ATOM 997 C C . GLY A 1 121 ? -12.649 -16.577 -4.377 1.00 92.69 121 GLY A C 1
ATOM 998 O O . GLY A 1 121 ? -12.335 -17.549 -5.060 1.00 92.69 121 GLY A O 1
ATOM 999 N N . GLY A 1 122 ? -12.595 -16.595 -3.040 1.00 92.81 122 GLY A N 1
ATOM 1000 C CA . GLY A 1 122 ? -12.123 -17.736 -2.246 1.00 92.81 122 GLY A CA 1
ATOM 1001 C C . GLY A 1 122 ? -10.602 -17.823 -2.070 1.00 92.81 122 GLY A C 1
ATOM 1002 O O . GLY A 1 122 ? -10.128 -18.760 -1.425 1.00 92.81 122 GLY A O 1
ATOM 1003 N N . GLU A 1 123 ? -9.843 -16.853 -2.585 1.00 93.69 123 GLU A N 1
ATOM 1004 C CA . GLU A 1 123 ? -8.397 -16.739 -2.380 1.00 93.69 123 GLU A CA 1
ATOM 1005 C C . GLU A 1 123 ? -8.056 -15.525 -1.510 1.00 93.69 123 GLU A C 1
ATOM 1007 O O . GLU A 1 123 ? -8.690 -14.472 -1.596 1.00 93.69 123 GLU A O 1
ATOM 1012 N N . LEU A 1 124 ? -7.043 -15.678 -0.656 1.00 94.88 124 LEU A N 1
ATOM 1013 C CA . LEU A 1 124 ? -6.530 -14.585 0.158 1.00 94.88 124 LEU A CA 1
ATOM 1014 C C . LEU A 1 124 ? -5.574 -13.739 -0.694 1.00 94.88 124 LEU A C 1
ATOM 1016 O O . LEU A 1 124 ? -4.526 -14.217 -1.118 1.00 94.88 124 LEU A O 1
ATOM 1020 N N . VAL A 1 125 ? -5.938 -12.483 -0.947 1.00 94.81 125 VAL A N 1
ATOM 1021 C CA . VAL A 1 125 ? -5.228 -11.585 -1.864 1.00 94.81 125 VAL A CA 1
ATOM 1022 C C . VAL A 1 125 ? -4.615 -10.416 -1.104 1.00 94.81 125 VAL A C 1
ATOM 1024 O O . VAL A 1 125 ? -5.308 -9.669 -0.411 1.00 94.81 125 VAL A O 1
ATOM 1027 N N . PHE A 1 126 ? -3.312 -10.202 -1.292 1.00 95.81 126 PHE A N 1
ATOM 1028 C CA . PHE A 1 126 ? -2.632 -9.001 -0.818 1.00 95.81 126 PHE A CA 1
ATOM 1029 C C . PHE A 1 126 ? -3.063 -7.754 -1.609 1.00 95.81 126 PHE A C 1
ATOM 1031 O O . PHE A 1 126 ? -2.816 -7.641 -2.812 1.00 95.81 126 PHE A O 1
ATOM 1038 N N . SER A 1 127 ? -3.683 -6.794 -0.923 1.00 96.00 127 SER A N 1
ATOM 1039 C CA . SER A 1 127 ? -4.319 -5.608 -1.500 1.00 96.00 127 SER A CA 1
ATOM 1040 C C . SER A 1 127 ? -3.912 -4.326 -0.750 1.00 96.00 127 SER A C 1
ATOM 1042 O O . SER A 1 127 ? -4.586 -3.897 0.194 1.00 96.00 127 SER A O 1
ATOM 1044 N N . PRO A 1 128 ? -2.788 -3.689 -1.131 1.00 97.56 128 PRO A N 1
ATOM 1045 C CA . PRO A 1 128 ? -2.344 -2.446 -0.516 1.00 97.56 128 PRO A CA 1
ATOM 1046 C C . PRO A 1 128 ? -3.157 -1.248 -1.028 1.00 97.56 128 PRO A C 1
ATOM 1048 O O . PRO A 1 128 ? -3.232 -0.995 -2.234 1.00 97.56 128 PRO A O 1
ATOM 1051 N N . THR A 1 129 ? -3.715 -0.452 -0.115 1.00 98.25 129 THR A N 1
ATOM 1052 C CA . THR A 1 129 ? -4.523 0.736 -0.435 1.00 98.25 129 THR A CA 1
ATOM 1053 C C . THR A 1 129 ? -4.023 1.983 0.286 1.00 98.25 129 THR A C 1
ATOM 1055 O O . THR A 1 129 ? -3.507 1.920 1.402 1.00 98.25 129 THR A O 1
ATOM 1058 N N . ARG A 1 130 ? -4.166 3.140 -0.370 1.00 97.88 130 ARG A N 1
ATOM 1059 C CA . ARG A 1 130 ? -3.851 4.452 0.203 1.00 97.88 130 ARG A CA 1
ATOM 1060 C C . ARG A 1 130 ? -5.136 5.192 0.544 1.00 97.88 130 ARG A C 1
ATOM 1062 O O . ARG A 1 130 ? -6.053 5.221 -0.273 1.00 97.88 130 ARG A O 1
ATOM 1069 N N . TRP A 1 131 ? -5.137 5.868 1.689 1.00 98.25 131 TRP A N 1
ATOM 1070 C CA . TRP A 1 131 ? -6.256 6.681 2.156 1.00 98.25 131 TRP A CA 1
ATOM 1071 C C . TRP A 1 131 ? -5.774 8.049 2.633 1.00 98.25 131 TRP A C 1
ATOM 1073 O O . TRP A 1 131 ? -4.880 8.141 3.469 1.00 98.25 131 TRP A O 1
ATOM 1083 N N . ASP A 1 132 ? -6.380 9.118 2.115 1.00 96.88 132 ASP A N 1
ATOM 1084 C CA . ASP A 1 132 ? -6.141 10.488 2.593 1.00 96.88 132 ASP A CA 1
ATOM 1085 C C . ASP A 1 132 ? -7.159 10.909 3.673 1.00 96.88 132 ASP A C 1
ATOM 1087 O O . ASP A 1 132 ? -7.076 12.012 4.205 1.00 96.88 132 ASP A O 1
ATOM 1091 N N . GLN A 1 133 ? -8.125 10.048 3.998 1.00 95.25 133 GLN A N 1
ATOM 1092 C CA . GLN A 1 133 ? -9.091 10.224 5.086 1.00 95.25 133 GLN A CA 1
ATOM 1093 C C . GLN A 1 133 ? -8.877 9.143 6.147 1.00 95.25 133 GLN A C 1
ATOM 1095 O O . GLN A 1 133 ? -8.205 8.149 5.891 1.00 95.25 133 GLN A O 1
ATOM 1100 N N . ASN A 1 134 ? -9.466 9.320 7.331 1.00 96.94 134 ASN A N 1
ATOM 1101 C CA . ASN A 1 134 ? -9.350 8.396 8.462 1.00 96.94 134 ASN A CA 1
ATOM 1102 C C . ASN A 1 134 ? -10.470 7.333 8.526 1.00 96.94 134 ASN A C 1
ATOM 1104 O O . ASN A 1 134 ? -10.850 6.884 9.611 1.00 96.94 134 ASN A O 1
ATOM 1108 N N . LEU A 1 135 ? -11.007 6.982 7.356 1.00 98.00 135 LEU A N 1
ATOM 1109 C CA . LEU A 1 135 ? -12.050 5.988 7.131 1.00 98.00 135 LEU A CA 1
ATOM 1110 C C . LEU A 1 135 ? -11.750 5.273 5.807 1.00 98.00 135 LEU A C 1
ATOM 1112 O O . LEU A 1 135 ? -11.566 5.935 4.785 1.00 98.00 135 LEU A O 1
ATOM 1116 N N . ALA A 1 136 ? -11.695 3.945 5.837 1.00 98.25 136 ALA A N 1
ATOM 1117 C CA . ALA A 1 136 ? -11.418 3.088 4.694 1.00 98.25 136 ALA A CA 1
ATOM 1118 C C . ALA A 1 136 ? -12.527 2.052 4.506 1.00 98.25 136 ALA A C 1
ATOM 1120 O O . ALA A 1 136 ? -13.049 1.514 5.479 1.00 98.25 136 ALA A O 1
ATOM 1121 N N . PHE A 1 137 ? -12.827 1.744 3.248 1.00 97.69 137 PHE A N 1
ATOM 1122 C CA . PHE A 1 137 ? -13.771 0.705 2.842 1.00 97.69 137 PHE A CA 1
ATOM 1123 C C . PHE A 1 137 ? -12.992 -0.350 2.068 1.00 97.69 137 PHE A C 1
ATOM 1125 O O . PHE A 1 137 ? -12.524 -0.083 0.958 1.00 97.69 137 PHE A O 1
ATOM 1132 N N . ILE A 1 138 ? -12.800 -1.520 2.669 1.00 97.69 138 ILE A N 1
ATOM 1133 C CA . ILE A 1 138 ? -11.946 -2.568 2.117 1.00 97.69 138 ILE A CA 1
ATOM 1134 C C . ILE A 1 138 ? -12.830 -3.733 1.666 1.00 97.69 138 ILE A C 1
ATOM 1136 O O . ILE A 1 138 ? -13.499 -4.319 2.513 1.00 97.69 138 ILE A O 1
ATOM 1140 N N . PRO A 1 139 ? -12.855 -4.082 0.366 1.00 96.56 139 PRO A N 1
ATOM 1141 C CA . PRO A 1 139 ? -13.528 -5.289 -0.103 1.00 96.56 139 PRO A CA 1
ATOM 1142 C C . PRO A 1 139 ? -12.915 -6.533 0.542 1.00 96.56 139 PRO A C 1
ATOM 1144 O O . PRO A 1 139 ? -11.696 -6.701 0.498 1.00 96.56 139 PRO A O 1
ATOM 1147 N N . ASP A 1 140 ? -13.756 -7.373 1.132 1.00 96.62 140 ASP A N 1
ATOM 1148 C CA . ASP A 1 140 ? -13.364 -8.591 1.834 1.00 96.62 140 ASP A CA 1
ATOM 1149 C C . ASP A 1 140 ? -14.549 -9.566 1.866 1.00 96.62 140 ASP A C 1
ATOM 1151 O O . ASP A 1 140 ? -15.415 -9.481 2.743 1.00 96.62 140 ASP A O 1
ATOM 1155 N N . GLU A 1 141 ? -14.595 -10.460 0.879 1.00 93.81 141 GLU A N 1
ATOM 1156 C CA . GLU A 1 141 ? -15.645 -11.469 0.720 1.00 93.81 141 GLU A CA 1
ATOM 1157 C C . GLU A 1 141 ? -15.561 -12.548 1.819 1.00 93.81 141 GLU A C 1
ATOM 1159 O O . GLU A 1 141 ? -14.587 -12.665 2.563 1.00 93.81 141 GLU A O 1
ATOM 1164 N N . ALA A 1 142 ? -16.588 -13.385 1.940 1.00 90.06 142 ALA A N 1
ATOM 1165 C CA . ALA A 1 142 ? -16.496 -14.601 2.746 1.00 90.06 142 ALA A CA 1
ATOM 1166 C C . ALA A 1 142 ? -15.936 -15.782 1.927 1.00 90.06 142 ALA A C 1
ATOM 1168 O O . ALA A 1 142 ? -15.990 -15.797 0.700 1.00 90.06 142 ALA A O 1
ATOM 1169 N N . GLY A 1 143 ? -15.474 -16.832 2.616 1.00 89.31 143 GLY A N 1
ATOM 1170 C CA . GLY A 1 143 ? -15.215 -18.142 1.998 1.00 89.31 143 GLY A CA 1
ATOM 1171 C C . GLY A 1 143 ? -13.748 -18.541 1.838 1.00 89.31 143 GLY A C 1
ATOM 1172 O O . GLY A 1 143 ? -13.482 -19.667 1.423 1.00 89.31 143 GLY A O 1
ATOM 1173 N N . CYS A 1 144 ? -12.801 -17.681 2.209 1.00 93.19 144 CYS A N 1
ATOM 1174 C CA . CYS A 1 144 ? -11.390 -18.050 2.257 1.00 93.19 144 CYS A CA 1
ATOM 1175 C C . CYS A 1 144 ? -11.094 -18.999 3.422 1.00 93.19 144 CYS A C 1
ATOM 1177 O O . CYS A 1 144 ? -11.701 -18.912 4.490 1.00 93.19 144 CYS A O 1
ATOM 1179 N N . ALA A 1 145 ? -10.145 -19.914 3.210 1.00 91.69 145 ALA A N 1
ATOM 1180 C CA . ALA A 1 145 ? -9.705 -20.857 4.240 1.00 91.69 145 ALA A CA 1
ATOM 1181 C C . ALA A 1 145 ? -8.900 -20.167 5.352 1.00 91.69 145 ALA A C 1
ATOM 1183 O O . ALA A 1 145 ? -8.998 -20.541 6.520 1.00 91.69 145 ALA A O 1
ATOM 1184 N N . GLU A 1 146 ? -8.108 -19.165 4.974 1.00 92.12 146 GLU A N 1
ATOM 1185 C CA . GLU A 1 146 ? -7.338 -18.338 5.894 1.00 92.12 146 GLU A CA 1
ATOM 1186 C C . GLU A 1 146 ? -8.099 -17.044 6.208 1.00 92.12 146 GLU A C 1
ATOM 1188 O O . GLU A 1 146 ? -8.714 -16.464 5.307 1.00 92.12 146 GLU A O 1
ATOM 1193 N N . PRO A 1 147 ? -8.079 -16.582 7.472 1.00 93.75 147 PRO A N 1
ATOM 1194 C CA . PRO A 1 147 ? -8.764 -15.360 7.850 1.00 93.75 147 PRO A CA 1
ATOM 1195 C C . PRO A 1 147 ? -8.068 -14.128 7.267 1.00 93.75 147 PRO A C 1
ATOM 1197 O O . PRO A 1 147 ? -6.844 -13.963 7.353 1.00 93.75 147 PRO A O 1
ATOM 1200 N N . SER A 1 148 ? -8.888 -13.219 6.749 1.00 97.31 148 SER A N 1
ATOM 1201 C CA . SER A 1 148 ? -8.456 -11.891 6.340 1.00 97.31 148 SER A CA 1
ATOM 1202 C C . SER A 1 148 ? -7.873 -11.110 7.513 1.00 97.31 148 SER A C 1
ATOM 1204 O O . SER A 1 148 ? -8.290 -11.251 8.666 1.00 97.31 148 SER A O 1
ATOM 1206 N N . HIS A 1 149 ? -6.876 -10.288 7.218 1.00 97.94 14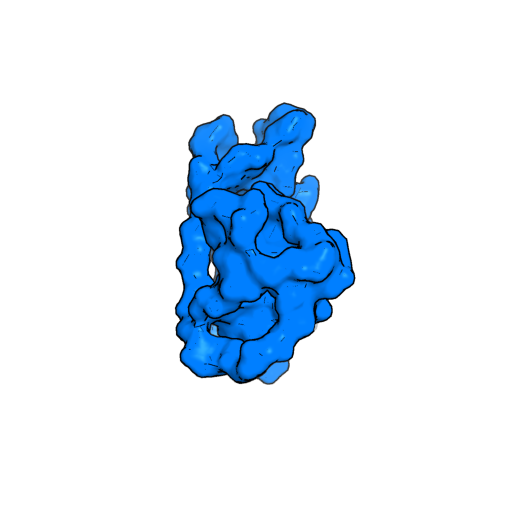9 HIS A N 1
ATOM 1207 C CA . HIS A 1 149 ? -6.187 -9.475 8.209 1.00 97.94 149 HIS A CA 1
ATOM 1208 C C . HIS A 1 149 ? -5.533 -8.270 7.545 1.00 97.94 149 HIS A C 1
ATOM 1210 O O . HIS A 1 149 ? -5.385 -8.198 6.327 1.00 97.94 149 HIS A O 1
ATOM 1216 N N . GLY A 1 150 ? -5.101 -7.307 8.352 1.00 98.12 150 GLY A N 1
ATOM 1217 C CA . GLY A 1 150 ? -4.425 -6.143 7.812 1.00 98.12 150 GLY A CA 1
ATOM 1218 C C . GLY A 1 150 ? -3.694 -5.323 8.851 1.00 98.12 150 GLY A C 1
ATOM 1219 O O . GLY A 1 150 ? -3.867 -5.474 10.065 1.00 98.12 150 GLY A O 1
ATOM 1220 N N . ARG A 1 151 ? -2.859 -4.426 8.345 1.00 98.50 151 ARG A N 1
ATOM 1221 C CA . ARG A 1 151 ? -2.063 -3.493 9.132 1.00 98.50 151 ARG A CA 1
ATOM 1222 C C . ARG A 1 151 ? -2.147 -2.092 8.540 1.00 98.50 151 ARG A C 1
ATOM 1224 O O . ARG A 1 151 ? -2.209 -1.918 7.325 1.00 98.50 151 ARG A O 1
ATOM 1231 N N . LEU A 1 152 ? -2.162 -1.100 9.425 1.00 98.88 152 LEU A N 1
ATOM 1232 C CA . LEU A 1 152 ? -2.314 0.315 9.096 1.00 98.88 152 LEU A CA 1
ATOM 1233 C C . LEU A 1 152 ? -1.041 1.083 9.459 1.00 98.88 152 LEU A C 1
ATOM 1235 O O . LEU A 1 152 ? -0.518 0.950 10.569 1.00 98.88 152 LEU A O 1
ATOM 1239 N N . TYR A 1 153 ? -0.597 1.936 8.542 1.00 98.69 153 TYR A N 1
ATOM 1240 C CA . TYR A 1 153 ? 0.536 2.841 8.695 1.00 98.69 153 TYR A CA 1
ATOM 1241 C C . TYR A 1 153 ? 0.070 4.290 8.595 1.00 98.69 153 TYR A C 1
ATOM 1243 O O . TYR A 1 153 ? -0.758 4.625 7.746 1.00 98.69 153 TYR A O 1
ATOM 1251 N N . THR A 1 154 ? 0.679 5.168 9.389 1.00 98.69 154 THR A N 1
ATOM 1252 C CA . THR A 1 154 ? 0.730 6.593 9.041 1.00 98.69 154 THR A CA 1
ATOM 1253 C C . THR A 1 154 ? 1.835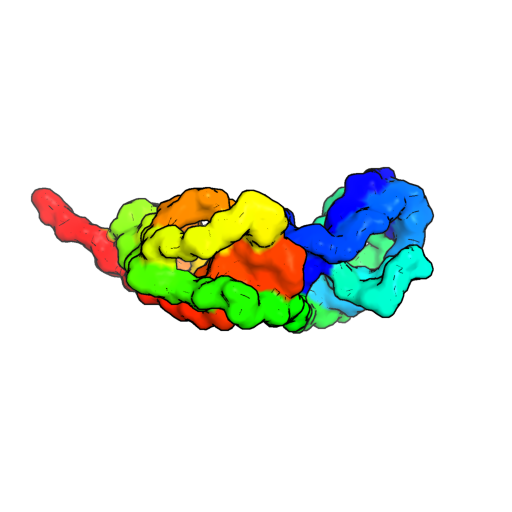 6.769 8.004 1.00 98.69 154 THR A C 1
ATOM 1255 O O . THR A 1 154 ? 2.925 6.218 8.184 1.00 98.69 154 THR A O 1
ATOM 1258 N N . VAL A 1 155 ? 1.575 7.535 6.946 1.00 98.56 155 VAL A N 1
ATOM 1259 C CA . VAL A 1 155 ? 2.554 7.807 5.891 1.00 98.56 155 VAL A CA 1
ATOM 1260 C C . VAL A 1 155 ? 2.878 9.290 5.876 1.00 98.56 155 VAL A C 1
ATOM 1262 O O . VAL A 1 155 ? 1.996 10.144 5.762 1.00 98.56 155 VAL A O 1
ATOM 1265 N N . GLU A 1 156 ? 4.165 9.586 5.958 1.00 97.88 156 GLU A N 1
ATOM 1266 C CA . GLU A 1 156 ? 4.701 10.933 5.837 1.00 97.88 156 GLU A CA 1
ATOM 1267 C C . GLU A 1 156 ? 5.783 10.973 4.749 1.00 97.88 156 GLU A C 1
ATOM 1269 O O . GLU A 1 156 ? 6.179 9.938 4.214 1.00 97.88 156 GLU A O 1
ATOM 1274 N N . LYS A 1 157 ? 6.227 12.164 4.347 1.00 97.44 157 LYS A N 1
ATOM 1275 C CA . LYS A 1 157 ? 7.080 12.335 3.162 1.00 97.44 157 LYS A CA 1
ATOM 1276 C C . LYS A 1 157 ? 8.396 11.544 3.183 1.00 97.44 157 LYS A C 1
ATOM 1278 O O . LYS A 1 157 ? 8.893 11.244 2.101 1.00 97.44 157 LYS A O 1
ATOM 1283 N N . HIS A 1 158 ? 8.959 11.219 4.350 1.00 97.50 158 HIS A N 1
ATOM 1284 C CA . HIS A 1 158 ? 10.191 10.427 4.457 1.00 97.50 158 HIS A CA 1
ATOM 1285 C C . HIS A 1 158 ? 9.951 8.920 4.630 1.00 97.50 158 HIS A C 1
ATOM 1287 O O . HIS A 1 158 ? 10.913 8.155 4.562 1.00 97.50 158 HIS A O 1
ATOM 1293 N N . GLY A 1 159 ? 8.710 8.468 4.836 1.00 98.19 159 GLY A N 1
ATOM 1294 C CA . GLY A 1 159 ? 8.425 7.051 5.009 1.00 98.19 159 GLY A CA 1
ATOM 1295 C C . GLY A 1 159 ? 7.167 6.722 5.805 1.00 98.19 159 GLY A C 1
ATOM 1296 O O . GLY A 1 159 ? 6.171 7.445 5.824 1.00 98.19 159 GLY A O 1
ATOM 1297 N N . TYR A 1 160 ? 7.220 5.562 6.448 1.00 98.62 160 TYR A N 1
ATOM 1298 C CA . TYR A 1 160 ? 6.097 4.911 7.104 1.00 98.62 160 TYR A CA 1
ATOM 1299 C C . TYR A 1 160 ? 6.378 4.773 8.593 1.00 98.62 160 TYR A C 1
ATOM 1301 O O . TYR A 1 160 ? 7.486 4.424 9.008 1.00 98.62 160 TYR A O 1
ATOM 1309 N N . THR A 1 161 ? 5.366 5.022 9.415 1.00 98.44 161 THR A N 1
ATOM 1310 C CA . THR A 1 161 ? 5.486 4.813 10.859 1.00 98.44 161 THR A CA 1
ATOM 1311 C C . THR A 1 161 ? 5.452 3.329 11.211 1.00 98.44 161 THR A C 1
ATOM 1313 O O . THR A 1 161 ? 5.257 2.454 10.365 1.00 98.44 161 THR A O 1
ATOM 1316 N N . ARG A 1 162 ? 5.627 3.010 12.497 1.00 98.25 162 ARG A N 1
ATOM 1317 C CA . ARG A 1 162 ? 5.349 1.657 12.989 1.00 98.25 162 ARG A CA 1
ATOM 1318 C C . ARG A 1 162 ? 3.888 1.320 12.691 1.00 98.25 162 ARG A C 1
ATOM 1320 O O . ARG A 1 162 ? 2.999 2.055 13.114 1.00 98.25 162 ARG A O 1
ATOM 1327 N N . TRP A 1 163 ? 3.645 0.205 12.015 1.00 98.44 163 TRP A N 1
ATOM 1328 C CA . TRP A 1 163 ? 2.279 -0.228 11.764 1.00 98.44 163 TRP A CA 1
ATOM 1329 C C . TRP A 1 163 ? 1.577 -0.672 13.044 1.00 98.44 163 TRP A C 1
ATOM 1331 O O . TRP A 1 163 ? 2.201 -1.057 14.039 1.00 98.44 163 TRP A O 1
ATOM 1341 N N . VAL A 1 164 ? 0.252 -0.639 12.991 1.00 98.69 164 VAL A N 1
ATOM 1342 C CA . VAL A 1 164 ? -0.626 -1.240 13.994 1.00 98.69 164 VAL A CA 1
ATOM 1343 C C . VAL A 1 164 ? -1.527 -2.267 13.324 1.00 98.69 164 VAL A C 1
ATOM 1345 O O . VAL A 1 164 ? -1.946 -2.078 12.181 1.00 98.69 164 VAL A O 1
ATOM 1348 N N . ALA A 1 165 ? -1.774 -3.380 14.011 1.00 98.56 165 ALA A N 1
ATOM 1349 C CA . ALA A 1 165 ? -2.696 -4.395 13.521 1.00 98.56 165 ALA A CA 1
ATOM 1350 C C . ALA A 1 165 ? -4.112 -3.807 13.496 1.00 98.56 165 ALA A C 1
ATOM 1352 O O . ALA A 1 165 ? -4.534 -3.157 14.457 1.00 98.56 165 ALA A O 1
ATOM 1353 N N . ILE A 1 166 ? -4.832 -4.032 12.404 1.00 98.62 166 ILE A N 1
ATOM 1354 C CA . ILE A 1 166 ? -6.257 -3.726 12.323 1.00 98.62 166 ILE A CA 1
ATOM 1355 C C . ILE A 1 166 ? -6.991 -4.865 13.048 1.00 98.62 166 ILE A C 1
ATOM 1357 O O . ILE A 1 166 ? -6.691 -6.028 12.767 1.00 98.62 166 ILE A O 1
ATOM 1361 N N . PRO A 1 167 ? -7.920 -4.578 13.980 1.00 97.69 167 PRO A N 1
ATOM 1362 C CA . PRO A 1 167 ? -8.715 -5.606 14.649 1.00 97.69 167 PRO A CA 1
ATOM 1363 C C . PRO A 1 167 ? -9.756 -6.168 13.672 1.00 97.69 167 PRO A C 1
ATOM 1365 O O . PRO A 1 167 ? -10.931 -5.824 13.742 1.00 97.69 167 PRO A O 1
ATOM 1368 N N . TRP A 1 168 ? -9.297 -6.969 12.709 1.00 97.31 168 TRP A N 1
ATOM 1369 C CA . TRP A 1 168 ? -10.105 -7.429 11.583 1.00 97.31 168 TRP A CA 1
ATOM 1370 C C . TRP A 1 168 ? -11.326 -8.222 12.074 1.00 97.31 168 TRP A C 1
ATOM 1372 O O . TRP A 1 168 ? -11.157 -9.137 12.887 1.00 97.31 168 TRP A O 1
ATOM 1382 N N . PRO A 1 169 ? -12.549 -7.884 11.628 1.00 94.81 169 PRO A N 1
ATOM 1383 C CA . PRO A 1 169 ? -13.751 -8.561 12.087 1.00 94.81 169 PRO A CA 1
ATOM 1384 C C . PRO A 1 169 ? -13.858 -9.961 11.476 1.00 94.81 169 PRO A C 1
ATOM 1386 O O . PRO A 1 169 ? -13.553 -10.175 10.296 1.00 94.81 169 PRO A O 1
ATOM 1389 N N . ASP A 1 170 ? -14.359 -10.902 12.278 1.00 83.81 170 ASP A N 1
ATOM 1390 C CA . ASP A 1 170 ? -14.667 -12.263 11.836 1.00 83.81 170 ASP A CA 1
ATOM 1391 C C . ASP A 1 170 ? -15.618 -12.220 10.616 1.00 83.81 170 ASP A C 1
ATOM 1393 O O . ASP A 1 170 ? -16.565 -11.420 10.610 1.00 83.81 170 ASP A O 1
ATOM 1397 N N . PRO A 1 171 ? -15.399 -13.043 9.573 1.00 74.31 171 PRO A N 1
ATOM 1398 C CA . PRO A 1 171 ? -16.348 -13.216 8.473 1.00 74.31 171 PRO A CA 1
ATOM 1399 C C . PRO A 1 171 ? -17.796 -13.460 8.929 1.00 74.31 171 PRO A C 1
ATOM 1401 O O . PRO A 1 171 ? -18.731 -13.011 8.271 1.00 74.31 171 PRO A O 1
ATOM 1404 N N . ALA A 1 172 ? -17.993 -14.125 10.071 1.00 68.50 172 ALA A N 1
ATOM 1405 C CA . ALA A 1 172 ? -19.310 -14.435 10.625 1.00 68.50 172 ALA A CA 1
ATOM 1406 C C . ALA A 1 172 ? -19.937 -13.300 11.463 1.00 68.50 172 ALA A C 1
ATOM 1408 O O . ALA A 1 172 ? -21.074 -13.438 11.910 1.00 68.50 172 ALA A O 1
ATOM 1409 N N . ALA A 1 173 ? -19.230 -12.188 11.696 1.00 62.84 173 ALA A N 1
ATOM 1410 C CA . ALA A 1 173 ? -19.666 -11.120 12.602 1.00 62.84 173 ALA A CA 1
ATOM 1411 C C . ALA A 1 173 ? -20.661 -10.112 11.993 1.00 62.84 173 ALA A C 1
ATOM 1413 O O . ALA A 1 173 ? -20.905 -9.071 12.604 1.00 62.84 173 ALA A O 1
ATOM 1414 N N . ALA A 1 174 ? -21.242 -10.383 10.817 1.00 54.88 174 ALA A N 1
ATOM 1415 C CA . ALA A 1 174 ? -22.301 -9.534 10.274 1.00 54.88 174 ALA A CA 1
ATOM 1416 C C . ALA A 1 174 ? -23.450 -9.411 11.300 1.00 54.88 174 ALA A C 1
ATOM 1418 O O . ALA A 1 174 ? -23.951 -10.413 11.812 1.00 54.88 174 ALA A O 1
ATOM 1419 N N . ALA A 1 175 ? -23.795 -8.165 11.639 1.00 47.53 175 ALA A N 1
ATOM 1420 C CA . ALA A 1 175 ? -24.747 -7.767 12.678 1.00 47.53 175 ALA A CA 1
ATOM 1421 C C . ALA A 1 175 ? -26.105 -8.512 12.586 1.00 47.53 175 ALA A C 1
ATOM 1423 O O . ALA A 1 175 ? -26.488 -8.952 11.500 1.00 47.53 175 ALA A O 1
ATOM 1424 N N . PRO A 1 176 ? -26.830 -8.681 13.715 1.00 44.62 176 PRO A N 1
ATOM 1425 C CA . PRO A 1 176 ? -27.969 -9.591 13.807 1.00 44.62 176 PRO A CA 1
ATOM 1426 C C . PRO A 1 176 ? -29.075 -9.239 12.810 1.00 44.62 176 PRO A C 1
ATOM 1428 O O . PRO A 1 176 ? -29.402 -8.072 12.615 1.00 44.62 176 PRO A O 1
ATOM 1431 N N . SER A 1 177 ? -29.664 -10.279 12.220 1.00 47.84 177 SER A N 1
ATOM 1432 C CA . SER A 1 177 ? -30.898 -10.198 11.441 1.00 47.84 177 SER A CA 1
ATOM 1433 C C . SER A 1 177 ? -32.019 -9.572 12.277 1.00 47.84 177 SER A C 1
ATOM 1435 O O . SER A 1 177 ? -32.321 -10.103 13.352 1.00 47.84 177 SER A O 1
ATOM 1437 N N . ASP A 1 178 ? -32.608 -8.486 11.769 1.00 42.25 178 ASP A N 1
ATOM 1438 C CA . ASP A 1 178 ? -33.899 -7.939 12.221 1.00 42.25 178 ASP A CA 1
ATOM 1439 C C . ASP A 1 178 ? -35.022 -8.995 12.206 1.00 42.25 178 ASP A C 1
ATOM 1441 O O . ASP A 1 178 ? -35.035 -9.854 11.287 1.00 42.25 178 ASP A O 1
#

Sequence (178 aa):
MVQVMSNCRFGPGAAYLHEWTLYPRERVRILHRNETGTWVYVDPNSYMDYCWVNASLLEITGDIFILDVYESSLPFSTLYPPPQGVHAEREGDQVVVSWRPVWMTEDDYRGYLIEAWVCQGGELVFSPTRWDQNLAFIPDEAGCAEPSHGRLYTVEKHGYTRWVAIPWPDPAAAAPSD

Radius of gyration: 17.77 Å; chains: 1; bounding box: 55×41×41 Å

Secondary structure (DSSP, 8-state):
-B-S-EEEESSSSTTSPEEEEEPTT--EEEEEE-TTSSEEEEEETTSSS-EEEEGGGB---S-GGGSPB--PPPPB--SSPPPEEEEEEEETTEEEEEEE-----TTTEEEEEEEEEEEETTEEEEEEEEESSSEEEEE--S--SSPPEEEEEEEETTEE---EE--PPPTT-PPPP-

Foldseek 3Di:
DFAAWWFFFQWADPQGDGDDIDHHPWDWAFAAAAPVRQKTWTHTPVDDDITITGCVRDDDDDDRVVHYHDDGDWQEDDPWAWWAPWAWDDDAQKIKIFTDDTDDDPQWQPAKWKFKQADDPQHGDTDIDGDNDRIDIGGHHDHHPDDIWIWMWGGTPRTTYDIDTHPYDDNPPHDDDD

pLDDT: mean 94.54, std 9.16, range [42.25, 98.88]